Protein AF-A0A6J6DCF1-F1 (afdb_monomer_lite)

Secondary structure (DSSP, 8-state):
-HHHHHHHHT--SHHHHHHHHHHHHHHHTTTSPSSHHHHHHHHHHHHTHHHHHHHHHHTTGGG-HHHHHHHHHHHHHHHHT-HHHHHHHHHHHHHHHHHHHHT-GGGG-

Organism: NCBI:txid449393

InterPro domains:
  IPR008920 Transcription regulator FadR/GntR, C-terminal [G3DSA:1.20.120.530] (1-106)
  IPR008920 Transcription regulator FadR/GntR, C-terminal [SSF48008] (3-102)
  IPR011711 GntR, C-terminal [PF07729] (2-95)

Foldseek 3Di:
DVVLLVQLLVDPDLVSNLVSVVVLVLVLCVVDDDDDVSVVVVVCCVVCSVLVSVLCVVCVSNPNPVLSVLSVQLVVCVVVVNVVSNVVSVVVNVVVSVVVSVVVVVVVD

Radius of gyration: 13.88 Å; chains: 1; bounding box: 29×31×34 Å

pLDDT: mean 92.09, std 6.45, range [59.69, 98.31]

Structure (mmCIF, N/CA/C/O backbone):
data_AF-A0A6J6DCF1-F1
#
_entry.id   AF-A0A6J6DCF1-F1
#
loop_
_atom_site.group_PDB
_atom_site.id
_atom_site.type_symbol
_atom_site.label_atom_id
_atom_site.label_alt_id
_atom_site.label_comp_id
_atom_site.label_asym_id
_atom_site.label_entity_id
_atom_site.label_seq_id
_atom_site.pdbx_PDB_ins_code
_atom_site.Cartn_x
_atom_site.Cartn_y
_atom_site.Cartn_z
_atom_site.occupancy
_atom_site.B_iso_or_equiv
_atom_site.auth_seq_id
_atom_site.auth_comp_id
_atom_site.auth_asym_id
_atom_site.auth_atom_id
_atom_site.pdbx_PDB_model_num
ATOM 1 N N . MET A 1 1 ? -10.821 -5.641 5.334 1.00 91.06 1 MET A N 1
ATOM 2 C CA . MET A 1 1 ? -9.402 -5.599 4.906 1.00 91.06 1 MET A CA 1
ATOM 3 C C . MET A 1 1 ? -8.789 -6.981 4.658 1.00 91.06 1 MET A C 1
ATOM 5 O O . MET A 1 1 ? -8.113 -7.134 3.655 1.00 91.06 1 MET A O 1
ATOM 9 N N . THR A 1 2 ? -9.046 -8.017 5.469 1.00 96.12 2 THR A N 1
ATOM 10 C CA . THR A 1 2 ? -8.470 -9.366 5.237 1.00 96.12 2 THR A CA 1
ATOM 11 C C . THR A 1 2 ? -8.811 -9.979 3.878 1.00 96.12 2 THR A C 1
ATOM 13 O O . THR A 1 2 ? -7.934 -10.524 3.215 1.00 96.12 2 THR A O 1
ATOM 16 N N . ALA A 1 3 ? -10.072 -9.883 3.443 1.00 96.75 3 ALA A N 1
ATOM 17 C CA . ALA A 1 3 ? -10.464 -10.329 2.105 1.00 96.75 3 ALA A CA 1
ATOM 18 C C . ALA A 1 3 ? -9.734 -9.529 1.016 1.00 96.75 3 ALA A C 1
ATOM 20 O O . ALA A 1 3 ? -9.203 -10.117 0.087 1.00 96.75 3 ALA A O 1
ATOM 21 N N . LEU A 1 4 ? -9.619 -8.210 1.191 1.00 96.75 4 LEU A N 1
ATOM 22 C CA . LEU A 1 4 ? -8.951 -7.317 0.246 1.00 96.75 4 LEU A CA 1
ATOM 23 C C . LEU A 1 4 ? -7.479 -7.692 0.019 1.00 96.75 4 LEU A C 1
ATOM 25 O O . LEU A 1 4 ? -7.063 -7.798 -1.126 1.00 96.75 4 LEU A O 1
ATOM 29 N N . VAL A 1 5 ? -6.718 -7.986 1.081 1.00 96.31 5 VAL A N 1
ATOM 30 C CA . VAL A 1 5 ? -5.321 -8.452 0.952 1.00 96.31 5 VAL A CA 1
ATOM 31 C C . VAL A 1 5 ? -5.233 -9.752 0.144 1.00 96.31 5 VAL A C 1
ATOM 33 O O . VAL A 1 5 ? -4.367 -9.879 -0.714 1.00 96.31 5 VAL A O 1
ATOM 36 N N . LYS A 1 6 ? -6.168 -10.691 0.344 1.00 95.12 6 LYS A N 1
ATOM 37 C CA . LYS A 1 6 ? -6.228 -11.924 -0.462 1.00 95.12 6 LYS A CA 1
ATOM 38 C C . LYS A 1 6 ? -6.578 -11.657 -1.925 1.00 95.12 6 LYS A C 1
ATOM 40 O O . LYS A 1 6 ? -6.094 -12.373 -2.791 1.00 95.12 6 LYS A O 1
ATOM 45 N N . GLU A 1 7 ? -7.429 -10.677 -2.205 1.00 95.62 7 GLU A N 1
ATOM 46 C CA . GLU A 1 7 ? -7.780 -10.317 -3.581 1.00 95.62 7 GLU A CA 1
ATOM 47 C C . GLU A 1 7 ? -6.629 -9.594 -4.293 1.00 95.62 7 GLU A C 1
ATOM 49 O O . GLU A 1 7 ? -6.422 -9.830 -5.480 1.00 95.62 7 GLU A O 1
ATOM 54 N N . ILE A 1 8 ? -5.822 -8.799 -3.575 1.00 94.69 8 ILE A N 1
ATOM 55 C CA . ILE A 1 8 ? -4.582 -8.215 -4.118 1.00 94.69 8 ILE A CA 1
ATOM 56 C C . ILE A 1 8 ? -3.630 -9.321 -4.590 1.00 94.69 8 ILE A C 1
ATOM 58 O O . ILE A 1 8 ? -3.096 -9.232 -5.690 1.00 94.69 8 ILE A O 1
ATOM 62 N N . GLU A 1 9 ? -3.446 -10.377 -3.794 1.00 92.50 9 GLU A N 1
ATOM 63 C CA . GLU A 1 9 ? -2.566 -11.515 -4.127 1.00 92.50 9 GLU A CA 1
ATOM 64 C C . GLU A 1 9 ? -3.029 -12.317 -5.346 1.00 92.50 9 GLU A C 1
ATOM 66 O O . GLU A 1 9 ? -2.233 -12.994 -5.988 1.00 92.50 9 GLU A O 1
ATOM 71 N N . LYS A 1 10 ? -4.322 -12.257 -5.669 1.00 92.94 10 LYS A N 1
ATOM 72 C CA . LYS A 1 10 ? -4.902 -12.942 -6.829 1.00 92.94 10 LYS A CA 1
ATOM 73 C C . LYS A 1 10 ? -5.011 -12.043 -8.058 1.00 92.94 10 LYS A C 1
ATOM 75 O O . LYS A 1 10 ? -5.488 -12.506 -9.097 1.00 92.94 10 LYS A O 1
ATOM 80 N N . ALA A 1 11 ? -4.648 -10.765 -7.950 1.00 92.44 11 ALA A N 1
ATOM 81 C CA . ALA A 1 11 ? -4.774 -9.828 -9.052 1.00 92.44 11 ALA A CA 1
ATOM 82 C C . ALA A 1 11 ? -3.895 -10.281 -10.228 1.00 92.44 11 ALA A C 1
ATOM 84 O O . ALA A 1 11 ? -2.679 -10.405 -10.105 1.00 92.44 11 ALA A O 1
ATOM 85 N N . SER A 1 12 ? -4.525 -10.525 -11.377 1.00 89.31 12 SER A N 1
ATOM 86 C CA . SER A 1 12 ? -3.851 -11.018 -12.587 1.00 89.31 12 SER A CA 1
ATOM 87 C C . SER A 1 12 ? -3.508 -9.911 -13.584 1.00 89.31 12 SER A C 1
ATOM 89 O O . SER A 1 12 ? -2.744 -10.134 -14.521 1.00 89.31 12 SER A O 1
ATOM 91 N N . ASP A 1 13 ? -4.029 -8.703 -13.370 1.00 91.50 13 ASP A N 1
ATOM 92 C CA . ASP A 1 13 ? -3.754 -7.526 -14.181 1.00 91.50 13 ASP A CA 1
ATOM 93 C C . ASP A 1 13 ? -3.406 -6.311 -13.308 1.00 91.50 13 ASP A C 1
ATOM 95 O O . ASP A 1 13 ? -3.795 -6.198 -12.140 1.00 91.50 13 ASP A O 1
ATOM 99 N N . ILE A 1 14 ? -2.645 -5.391 -13.901 1.00 91.50 14 ILE A N 1
ATOM 100 C CA . ILE A 1 14 ? -2.087 -4.241 -13.191 1.00 91.50 14 ILE A CA 1
ATOM 101 C C . ILE A 1 14 ? -3.164 -3.249 -12.741 1.00 91.50 14 ILE A C 1
ATOM 103 O O . ILE A 1 14 ? -2.988 -2.596 -11.717 1.00 91.50 14 ILE A O 1
ATOM 107 N N . GLU A 1 15 ? -4.272 -3.112 -13.475 1.00 93.06 15 GLU A N 1
ATOM 108 C CA . GLU A 1 15 ? -5.330 -2.164 -13.114 1.00 93.06 15 GLU A CA 1
ATOM 109 C C . GLU A 1 15 ? -6.076 -2.649 -11.876 1.00 93.06 15 GLU A C 1
ATOM 111 O O . GLU A 1 15 ? -6.287 -1.882 -10.933 1.00 93.06 15 GLU A O 1
ATOM 116 N N . THR A 1 16 ? -6.412 -3.939 -11.847 1.00 94.50 16 THR A N 1
ATOM 117 C CA . THR A 1 16 ? -7.008 -4.589 -10.683 1.00 94.50 16 THR A CA 1
ATOM 118 C C . THR A 1 16 ? -6.085 -4.486 -9.478 1.00 94.50 16 THR A C 1
ATOM 120 O O . THR A 1 16 ? -6.541 -4.063 -8.415 1.00 94.50 16 THR A O 1
ATOM 123 N N . PHE A 1 17 ? -4.791 -4.785 -9.643 1.00 94.06 17 PHE A N 1
ATOM 124 C CA . PHE A 1 17 ? -3.805 -4.630 -8.573 1.00 94.06 17 PHE A CA 1
ATOM 125 C C . PHE A 1 17 ? -3.783 -3.194 -8.034 1.00 94.06 17 PHE A C 1
ATOM 127 O O . PHE A 1 17 ? -4.009 -2.993 -6.847 1.00 94.06 17 PHE A O 1
ATOM 134 N N . LEU A 1 18 ? -3.594 -2.186 -8.894 1.00 94.12 18 LEU A N 1
ATOM 135 C CA . LEU A 1 18 ? -3.491 -0.782 -8.475 1.00 94.12 18 LEU A CA 1
ATOM 136 C C . LEU A 1 18 ? -4.768 -0.261 -7.805 1.00 94.12 18 LEU A C 1
ATOM 138 O O . LEU A 1 18 ? -4.698 0.569 -6.896 1.00 94.12 18 LEU A O 1
ATOM 142 N N . ARG A 1 19 ? -5.942 -0.725 -8.247 1.00 95.44 19 ARG A N 1
ATOM 143 C CA . ARG A 1 19 ? -7.220 -0.365 -7.626 1.00 95.44 19 ARG A CA 1
ATOM 144 C C . ARG A 1 19 ? -7.335 -0.948 -6.218 1.00 95.44 19 ARG A C 1
ATOM 146 O O . ARG A 1 19 ? -7.696 -0.216 -5.299 1.00 95.44 19 ARG A O 1
ATOM 153 N N . LEU A 1 20 ? -7.047 -2.241 -6.059 1.00 96.19 20 LEU A N 1
ATOM 154 C CA . LEU A 1 20 ? -7.134 -2.933 -4.771 1.00 96.19 20 LEU A CA 1
ATOM 155 C C . LEU A 1 20 ? -6.056 -2.442 -3.791 1.00 96.19 20 LEU A C 1
ATOM 157 O O . LEU A 1 20 ? -6.343 -2.254 -2.613 1.00 96.19 20 LEU A O 1
ATOM 161 N N . ASP A 1 21 ? -4.850 -2.173 -4.290 1.00 94.69 21 ASP A N 1
ATOM 162 C CA . ASP A 1 21 ? -3.744 -1.552 -3.556 1.00 94.69 21 ASP A CA 1
ATOM 163 C C . ASP A 1 21 ? -4.159 -0.190 -2.981 1.00 94.69 21 ASP A C 1
ATOM 165 O O . ASP A 1 21 ? -4.100 0.036 -1.771 1.00 94.69 21 ASP A O 1
ATOM 169 N N . ARG A 1 22 ? -4.717 0.687 -3.826 1.00 94.62 22 ARG A N 1
ATOM 170 C CA . ARG A 1 22 ? -5.276 1.974 -3.389 1.00 94.62 22 ARG A CA 1
ATOM 171 C C . ARG A 1 22 ? -6.340 1.814 -2.313 1.00 94.62 22 ARG A C 1
ATOM 173 O O . ARG A 1 22 ? -6.328 2.553 -1.331 1.00 94.62 22 ARG A O 1
ATOM 180 N N . GLU A 1 23 ? -7.273 0.890 -2.509 1.00 95.69 23 GLU A N 1
ATOM 181 C CA . GLU A 1 23 ? -8.333 0.624 -1.539 1.00 95.69 23 GLU A CA 1
ATOM 182 C C . GLU A 1 23 ? -7.750 0.176 -0.191 1.00 95.69 23 GLU A C 1
ATOM 184 O O . GLU A 1 23 ? -8.168 0.671 0.855 1.00 95.69 23 GLU A O 1
ATOM 189 N N . PHE A 1 24 ? -6.736 -0.692 -0.209 1.00 96.62 24 PHE A N 1
ATOM 190 C CA . PHE A 1 24 ? -6.074 -1.181 0.997 1.00 96.62 24 PHE A CA 1
ATOM 191 C C . PHE A 1 24 ? -5.405 -0.050 1.776 1.00 96.62 24 PHE A C 1
ATOM 193 O O . PHE A 1 24 ? -5.644 0.084 2.978 1.00 96.62 24 PHE A O 1
ATOM 200 N N . HIS A 1 25 ? -4.632 0.797 1.096 1.00 95.25 25 HIS A N 1
ATOM 201 C CA . HIS A 1 25 ? -3.947 1.908 1.746 1.00 95.25 25 HIS A CA 1
ATOM 202 C C . HIS A 1 25 ? -4.919 2.948 2.308 1.00 95.25 25 HIS A C 1
ATOM 204 O O . HIS A 1 25 ? -4.753 3.365 3.451 1.00 95.25 25 HIS A O 1
ATOM 210 N N . LEU A 1 26 ? -5.970 3.327 1.577 1.00 92.25 26 LEU A N 1
ATOM 211 C CA . LEU A 1 26 ? -6.958 4.276 2.105 1.00 92.25 26 LEU A CA 1
ATOM 212 C C . LEU A 1 26 ? -7.724 3.706 3.304 1.00 92.25 26 LEU A C 1
ATOM 214 O O . LEU A 1 26 ? -7.910 4.407 4.295 1.00 92.25 26 LEU A O 1
ATOM 218 N N . LEU A 1 27 ? -8.098 2.423 3.264 1.00 93.69 27 LEU A N 1
ATOM 219 C CA . LEU A 1 27 ? -8.731 1.761 4.407 1.00 93.69 27 LEU A CA 1
ATOM 220 C C . LEU A 1 27 ? -7.801 1.670 5.622 1.00 93.69 27 LEU A C 1
ATOM 222 O O . LEU A 1 27 ? -8.279 1.783 6.747 1.00 93.69 27 LEU A O 1
ATOM 226 N N . SER A 1 28 ? -6.488 1.518 5.414 1.00 92.94 28 SER A N 1
ATOM 227 C CA . SER A 1 28 ? -5.509 1.522 6.511 1.00 92.94 28 SER A CA 1
ATOM 228 C C . SER A 1 28 ? -5.460 2.858 7.269 1.00 92.94 28 SER A C 1
ATOM 230 O O . SER A 1 28 ? -5.099 2.879 8.443 1.00 92.94 28 SER A O 1
ATOM 232 N N . TYR A 1 29 ? -5.905 3.951 6.637 1.00 89.00 29 TYR A N 1
ATOM 233 C CA . TYR A 1 29 ? -5.998 5.287 7.234 1.00 89.00 29 TYR A CA 1
ATOM 234 C C . TYR A 1 29 ? -7.412 5.669 7.689 1.00 89.00 29 TYR A C 1
ATOM 236 O O . TYR A 1 29 ? -7.590 6.731 8.280 1.00 89.00 29 TYR A O 1
ATOM 244 N N . ALA A 1 30 ? -8.423 4.822 7.463 1.00 86.75 30 ALA A N 1
ATOM 245 C CA . ALA A 1 30 ? -9.829 5.164 7.705 1.00 86.75 30 ALA A CA 1
ATOM 246 C C . ALA A 1 30 ? -10.184 5.397 9.188 1.00 86.75 30 ALA A C 1
ATOM 248 O O . ALA A 1 30 ? -11.271 5.880 9.489 1.00 86.75 30 ALA A O 1
ATOM 249 N N . GLY A 1 31 ? -9.286 5.059 10.122 1.00 85.75 31 GLY A N 1
ATOM 250 C CA . GLY A 1 31 ? -9.440 5.388 11.544 1.00 85.75 31 GLY A CA 1
ATOM 251 C C . GLY A 1 31 ? -9.154 6.857 11.887 1.00 85.75 31 GLY A C 1
ATOM 252 O O . GLY A 1 31 ? -9.443 7.286 13.002 1.00 85.75 31 GLY A O 1
ATOM 253 N N . VAL A 1 32 ? -8.582 7.628 10.958 1.00 83.75 32 VAL A N 1
ATOM 254 C CA . VAL A 1 32 ? -8.336 9.066 11.126 1.00 83.75 32 VAL A CA 1
ATOM 255 C C . VAL A 1 32 ? -9.648 9.825 10.917 1.00 83.75 32 VAL A C 1
ATOM 257 O O . VAL A 1 32 ? -10.377 9.553 9.967 1.00 83.75 32 VAL A O 1
ATOM 260 N N . GLN A 1 33 ? -9.956 10.784 11.797 1.00 79.75 33 GLN A N 1
ATOM 261 C CA . GLN A 1 33 ? -1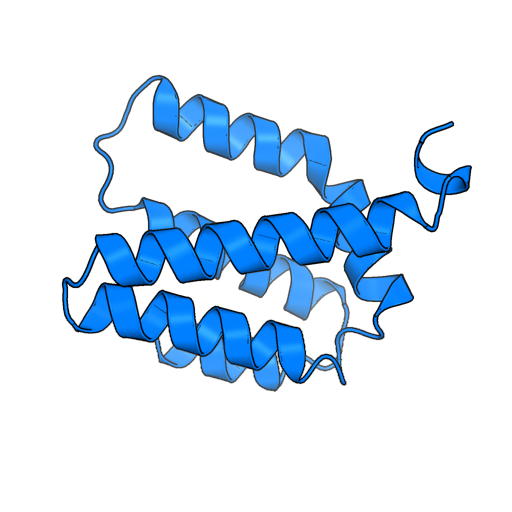1.119 11.660 11.615 1.00 79.75 33 GLN A CA 1
ATOM 262 C C . GLN A 1 33 ? -11.005 12.450 10.307 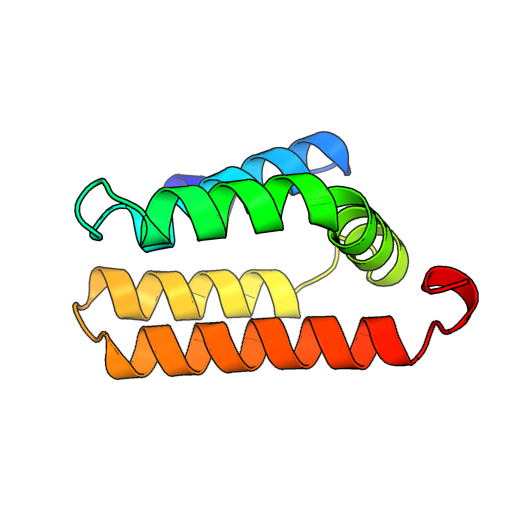1.00 79.75 33 GLN A C 1
ATOM 264 O O . GLN A 1 33 ? -9.913 12.881 9.932 1.00 79.75 33 GLN A O 1
ATOM 269 N N . GLU A 1 34 ? -12.141 12.672 9.643 1.00 83.50 34 GLU A N 1
ATOM 270 C CA . GLU A 1 34 ? -12.205 13.527 8.458 1.00 83.50 34 GLU A CA 1
ATOM 271 C C . GLU A 1 34 ? -11.589 14.903 8.748 1.00 83.50 34 GLU A C 1
ATOM 273 O O . GLU A 1 34 ? -11.864 15.530 9.775 1.00 83.50 34 GLU A O 1
ATOM 278 N N . GLY A 1 35 ? -10.732 15.374 7.843 1.00 88.25 35 GLY A N 1
ATOM 279 C CA . GLY A 1 35 ? -10.120 16.688 7.956 1.00 88.25 35 GLY A CA 1
ATOM 280 C C . GLY A 1 35 ? -8.929 16.881 7.026 1.00 88.25 35 GLY A C 1
ATOM 281 O O . GLY A 1 35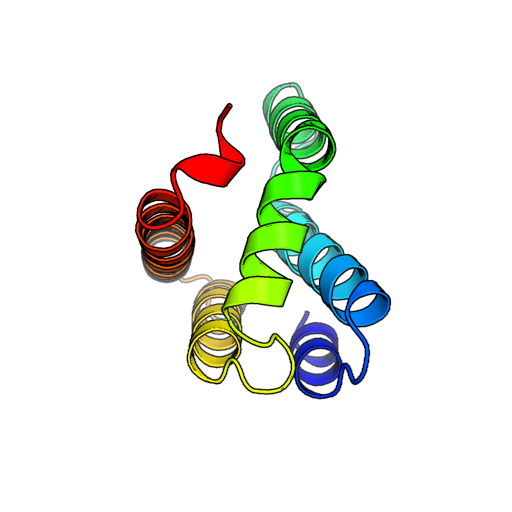 ? -8.646 16.081 6.138 1.00 88.25 35 GLY A O 1
ATOM 282 N N . MET A 1 36 ? -8.182 17.958 7.266 1.00 91.06 36 MET A N 1
ATOM 283 C CA . MET A 1 36 ? -7.086 18.390 6.391 1.00 91.06 36 MET A CA 1
ATOM 284 C C . MET A 1 36 ? -6.050 17.288 6.108 1.00 91.06 36 MET A C 1
ATOM 286 O O . MET A 1 36 ? -5.520 17.214 5.000 1.00 91.06 36 MET A O 1
ATOM 290 N N . LEU A 1 37 ? -5.755 16.429 7.090 1.00 88.56 37 LEU A N 1
ATOM 291 C CA . LEU A 1 37 ? -4.773 15.357 6.928 1.00 88.56 37 LEU A CA 1
ATOM 292 C C . LEU A 1 37 ? -5.266 14.258 5.976 1.00 88.56 37 LEU A C 1
ATOM 294 O O . LEU A 1 37 ? -4.510 13.859 5.090 1.00 88.56 37 LEU A O 1
ATOM 298 N N . SER A 1 38 ? -6.514 13.797 6.118 1.00 88.50 38 SER A N 1
ATOM 299 C CA . SER A 1 38 ? -7.078 12.765 5.237 1.00 88.50 38 SER A CA 1
ATOM 300 C C . SER A 1 38 ? -7.181 13.277 3.797 1.00 88.50 38 SER A C 1
ATOM 302 O O . SER A 1 38 ? -6.737 12.602 2.868 1.00 88.50 38 SER A O 1
ATOM 304 N N . GLU A 1 39 ? -7.617 14.527 3.614 1.00 91.25 39 GLU A N 1
ATOM 305 C CA . GLU A 1 39 ? -7.639 15.186 2.302 1.00 91.25 39 GLU A CA 1
ATOM 306 C C . GLU A 1 39 ? -6.246 15.285 1.668 1.00 91.25 39 GLU A C 1
ATOM 308 O O . GLU A 1 39 ? -6.078 15.112 0.457 1.00 91.25 39 GLU A O 1
ATOM 313 N N . PHE A 1 40 ? -5.224 15.588 2.472 1.00 92.06 40 PHE A N 1
ATOM 314 C CA . PHE A 1 40 ? -3.855 15.706 1.986 1.00 92.06 40 PHE A CA 1
ATOM 315 C C . PHE A 1 40 ? -3.289 14.351 1.549 1.00 92.06 40 PHE A C 1
ATOM 317 O O . PHE A 1 40 ? -2.684 14.264 0.477 1.00 92.06 40 PHE A O 1
ATOM 324 N N . VAL A 1 41 ? -3.535 13.293 2.328 1.00 90.00 41 VAL A N 1
ATOM 325 C CA . VAL A 1 41 ? -3.151 11.916 1.982 1.00 90.00 41 VAL A CA 1
ATOM 326 C C . VAL A 1 41 ? -3.802 11.490 0.669 1.00 90.00 41 VAL A C 1
ATOM 328 O O . VAL A 1 41 ? -3.103 11.027 -0.234 1.00 90.00 41 VAL A O 1
ATOM 331 N N . GLU A 1 42 ? -5.109 11.703 0.513 1.00 91.25 42 GLU A N 1
ATOM 332 C CA . GLU A 1 42 ? -5.822 11.375 -0.724 1.00 91.25 42 GLU A CA 1
ATOM 333 C C . GLU A 1 42 ? -5.298 12.160 -1.928 1.00 91.25 42 GLU A C 1
ATOM 335 O O . GLU A 1 42 ? -5.084 11.597 -3.007 1.00 91.25 42 GLU A O 1
ATOM 340 N N . ARG A 1 43 ? 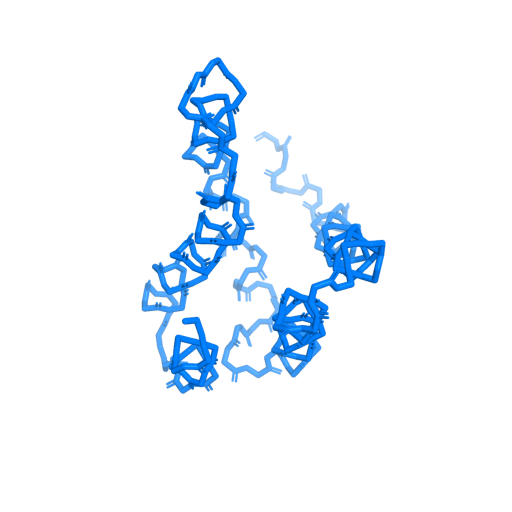-5.039 13.460 -1.752 1.00 93.94 43 ARG A N 1
ATOM 341 C CA . ARG A 1 43 ? -4.483 14.308 -2.809 1.00 93.94 43 ARG A CA 1
ATOM 342 C C . ARG A 1 43 ? -3.118 13.805 -3.257 1.00 93.94 43 ARG A C 1
ATOM 344 O O . ARG A 1 43 ? -2.917 13.635 -4.458 1.00 93.94 43 ARG A O 1
ATOM 351 N N . ILE A 1 44 ? -2.204 13.542 -2.319 1.00 92.00 44 ILE A N 1
ATOM 352 C CA . ILE A 1 44 ? -0.882 12.986 -2.635 1.00 92.00 44 ILE A CA 1
ATOM 353 C C . ILE A 1 44 ? -1.037 11.638 -3.320 1.00 92.00 44 ILE A C 1
ATOM 355 O O . ILE A 1 44 ? -0.352 11.379 -4.309 1.00 92.00 44 ILE A O 1
ATOM 359 N N . TRP A 1 45 ? -1.935 10.781 -2.835 1.00 91.62 45 TRP A N 1
ATOM 360 C CA . TRP A 1 45 ? -2.185 9.487 -3.452 1.00 91.62 45 TRP A CA 1
ATOM 361 C C . TRP A 1 45 ? -2.533 9.638 -4.935 1.00 91.62 45 TRP A C 1
ATOM 363 O O . TRP A 1 45 ? -1.895 9.023 -5.793 1.00 91.62 45 TRP A O 1
ATOM 373 N N . ASN A 1 46 ? -3.492 10.509 -5.240 1.00 91.00 46 ASN A N 1
ATOM 374 C CA . ASN A 1 46 ? -3.970 10.724 -6.600 1.00 91.00 46 ASN A CA 1
ATOM 375 C C . ASN A 1 46 ? -2.888 11.360 -7.495 1.00 91.00 46 ASN A C 1
ATOM 377 O O . ASN A 1 46 ? -2.655 10.880 -8.604 1.00 91.00 46 ASN A O 1
ATOM 381 N N . THR A 1 47 ? -2.168 12.383 -7.023 1.00 94.62 47 THR A N 1
ATOM 382 C CA . THR A 1 47 ? -1.143 13.065 -7.839 1.00 94.62 47 THR A CA 1
ATOM 383 C C . THR A 1 47 ? 0.095 12.205 -8.091 1.00 94.62 47 THR A C 1
ATOM 385 O O . THR A 1 47 ? 0.765 12.380 -9.106 1.00 94.62 47 THR A O 1
ATOM 388 N N . THR A 1 48 ? 0.382 11.231 -7.221 1.00 92.38 48 THR A N 1
ATOM 389 C CA . THR A 1 48 ? 1.555 10.341 -7.325 1.00 92.38 48 THR A CA 1
ATOM 390 C C . THR A 1 48 ? 1.241 8.951 -7.892 1.00 92.38 48 THR A C 1
ATOM 392 O O . THR A 1 48 ? 2.120 8.090 -7.933 1.00 92.38 48 THR A O 1
ATOM 395 N N . GLN A 1 49 ? 0.012 8.691 -8.364 1.00 92.38 49 GLN A N 1
ATOM 396 C CA . GLN A 1 49 ? -0.409 7.368 -8.863 1.00 92.38 49 GLN A CA 1
ATOM 397 C C . GLN A 1 49 ? 0.504 6.804 -9.967 1.00 92.38 49 GLN A C 1
ATOM 399 O O . GLN A 1 49 ? 0.742 5.596 -10.022 1.00 92.38 49 GLN A O 1
ATOM 404 N N . HIS A 1 50 ? 1.037 7.659 -10.839 1.00 92.31 50 HIS A N 1
ATOM 405 C CA .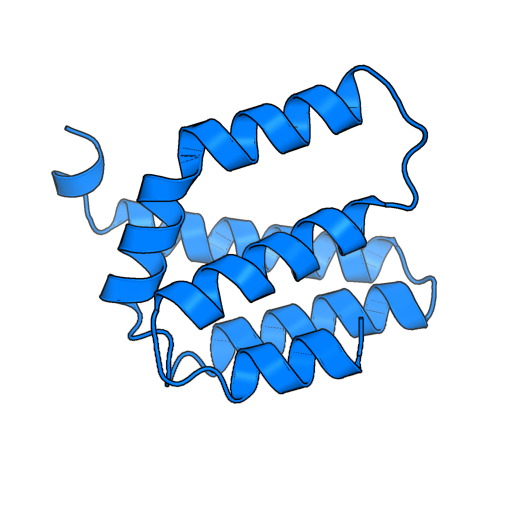 HIS A 1 50 ? 1.912 7.244 -11.935 1.00 92.31 50 HIS A CA 1
ATOM 406 C C . HIS A 1 50 ? 3.206 6.568 -11.442 1.00 92.31 50 HIS A C 1
ATOM 408 O O . HIS A 1 50 ? 3.647 5.600 -12.062 1.00 92.31 50 HIS A O 1
ATOM 414 N N . TYR A 1 51 ? 3.752 6.974 -10.288 1.00 93.62 51 TYR A N 1
ATOM 415 C CA . TYR A 1 51 ? 4.903 6.304 -9.671 1.00 93.62 51 TYR A CA 1
ATOM 416 C C . TYR A 1 51 ? 4.555 4.911 -9.139 1.00 93.62 51 TYR A C 1
ATOM 418 O O . TYR A 1 51 ? 5.332 3.979 -9.330 1.00 93.62 51 TYR A O 1
ATOM 426 N N . ARG A 1 52 ? 3.365 4.725 -8.546 1.00 93.56 52 ARG 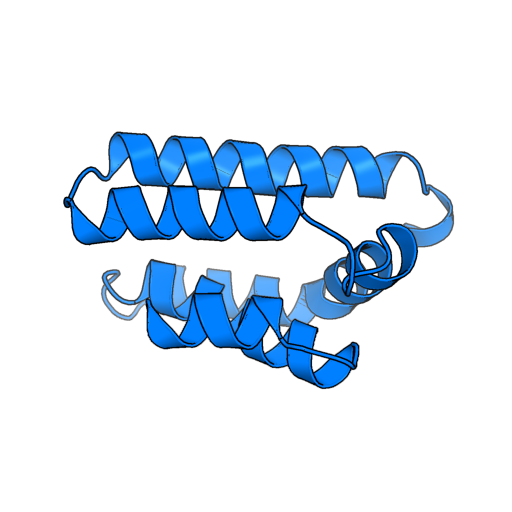A N 1
ATOM 427 C CA . ARG A 1 52 ? 2.894 3.391 -8.115 1.00 93.56 52 ARG A CA 1
ATOM 428 C C . ARG A 1 52 ? 2.721 2.454 -9.303 1.00 93.56 52 ARG A C 1
ATOM 430 O O . ARG A 1 52 ? 3.138 1.302 -9.255 1.00 93.56 52 ARG A O 1
ATOM 437 N N . ARG A 1 53 ? 2.178 2.969 -10.411 1.00 93.88 53 ARG A N 1
ATOM 438 C CA . ARG A 1 53 ? 2.084 2.223 -11.672 1.00 93.88 53 ARG A CA 1
ATOM 439 C C . ARG A 1 53 ? 3.463 1.834 -12.207 1.00 93.88 53 ARG A C 1
ATOM 441 O O . ARG A 1 53 ? 3.632 0.699 -12.641 1.00 93.88 53 ARG A O 1
ATOM 448 N N . ALA A 1 54 ? 4.431 2.749 -12.199 1.00 93.12 54 ALA A N 1
ATOM 449 C CA . ALA A 1 54 ? 5.801 2.446 -12.608 1.00 93.12 54 ALA A CA 1
ATOM 450 C C . ALA A 1 54 ? 6.434 1.373 -11.707 1.00 93.12 54 ALA A C 1
ATOM 452 O O . ALA A 1 54 ? 6.949 0.382 -12.220 1.00 93.12 54 ALA A O 1
ATOM 453 N N . PHE A 1 55 ? 6.302 1.505 -10.384 1.00 92.06 55 PHE A N 1
ATOM 454 C CA . PHE A 1 55 ? 6.787 0.518 -9.418 1.00 92.06 55 PHE A CA 1
ATOM 455 C C . PHE A 1 55 ? 6.184 -0.875 -9.655 1.00 92.06 55 PHE A C 1
ATOM 457 O O . PHE A 1 55 ? 6.924 -1.857 -9.721 1.00 92.06 55 PHE A O 1
ATOM 464 N N . ALA A 1 56 ? 4.863 -0.957 -9.849 1.00 91.62 56 ALA A N 1
ATOM 465 C CA . ALA A 1 56 ? 4.153 -2.204 -10.132 1.00 91.62 56 ALA A CA 1
ATOM 466 C C . ALA A 1 56 ? 4.626 -2.873 -11.437 1.00 91.62 56 ALA A C 1
ATOM 468 O O . ALA A 1 56 ? 4.707 -4.099 -11.509 1.00 91.62 56 ALA A O 1
ATOM 469 N N . LYS A 1 57 ? 4.974 -2.078 -12.460 1.00 90.62 57 LYS A N 1
ATOM 470 C CA . LYS A 1 57 ? 5.565 -2.584 -13.711 1.00 90.62 57 LYS A CA 1
ATOM 471 C C . LYS A 1 57 ? 6.982 -3.120 -13.502 1.00 90.62 57 LYS A C 1
ATOM 473 O O . LYS A 1 57 ? 7.274 -4.212 -13.972 1.00 90.62 57 LYS A O 1
ATOM 478 N N . ILE A 1 58 ? 7.835 -2.375 -12.797 1.00 88.56 58 ILE A N 1
ATOM 479 C CA . ILE A 1 58 ? 9.232 -2.757 -12.523 1.00 88.56 58 ILE A CA 1
ATOM 480 C C . ILE A 1 58 ? 9.302 -4.064 -11.728 1.00 88.56 58 ILE A C 1
ATOM 482 O O . ILE A 1 58 ? 10.076 -4.953 -12.062 1.00 88.56 58 ILE A O 1
ATOM 486 N N . ASN A 1 59 ? 8.465 -4.196 -10.699 1.00 82.44 59 ASN A N 1
ATOM 487 C CA . ASN A 1 59 ? 8.507 -5.328 -9.770 1.00 82.44 59 ASN A CA 1
ATOM 488 C C . ASN A 1 59 ? 7.665 -6.524 -10.217 1.00 82.44 59 ASN A C 1
ATOM 490 O O . ASN A 1 59 ? 7.511 -7.462 -9.440 1.00 82.44 59 ASN A O 1
ATOM 494 N N . ASN A 1 60 ? 7.107 -6.482 -11.433 1.00 81.75 60 ASN A N 1
ATOM 495 C CA . ASN A 1 60 ? 6.189 -7.489 -11.951 1.00 81.75 60 ASN A CA 1
ATOM 496 C C . ASN A 1 60 ? 5.123 -7.869 -10.905 1.00 81.75 60 ASN A C 1
ATOM 498 O O . ASN A 1 60 ? 5.168 -8.959 -10.343 1.00 81.75 60 ASN A O 1
ATOM 502 N N . PHE A 1 61 ? 4.205 -6.935 -10.619 1.00 70.88 61 PHE A N 1
ATOM 503 C CA . PHE A 1 61 ? 3.219 -6.971 -9.521 1.00 70.88 61 PHE A CA 1
ATOM 504 C C . PHE A 1 61 ? 2.607 -8.350 -9.207 1.00 70.88 61 PHE A C 1
ATOM 506 O O . PHE A 1 61 ? 2.431 -8.662 -8.035 1.00 70.88 61 PHE A O 1
ATOM 513 N N . ALA A 1 62 ? 2.341 -9.181 -10.221 1.00 59.69 62 ALA A N 1
ATOM 514 C CA . ALA A 1 62 ? 1.785 -10.528 -10.074 1.00 59.69 62 ALA A CA 1
ATOM 515 C C . ALA A 1 62 ? 2.685 -11.503 -9.282 1.00 59.69 62 ALA A C 1
ATOM 517 O O . ALA A 1 62 ? 2.194 -12.493 -8.753 1.00 59.69 62 ALA A O 1
ATOM 518 N N . ASN A 1 63 ? 3.989 -11.222 -9.184 1.00 61.16 63 ASN A N 1
ATOM 519 C CA . ASN A 1 63 ? 4.989 -12.050 -8.503 1.00 61.16 63 ASN A CA 1
ATOM 520 C C . ASN A 1 63 ? 5.671 -11.316 -7.335 1.00 61.16 63 ASN A C 1
ATOM 522 O O . ASN A 1 63 ? 6.716 -11.758 -6.854 1.00 61.16 63 ASN A O 1
ATOM 526 N N . SER A 1 64 ? 5.136 -10.177 -6.881 1.00 78.88 64 SER A N 1
ATOM 527 C CA . SER A 1 64 ? 5.778 -9.390 -5.824 1.00 78.88 64 SER A CA 1
ATOM 528 C C . SER A 1 64 ? 5.455 -9.952 -4.433 1.00 78.88 64 SER A C 1
ATOM 530 O O . SER A 1 64 ? 4.768 -9.315 -3.632 1.00 78.88 64 SER A O 1
ATOM 532 N N . GLU A 1 65 ? 5.983 -11.144 -4.125 1.00 87.06 65 GLU A N 1
ATOM 533 C CA . GLU A 1 65 ? 5.813 -11.814 -2.823 1.00 87.06 65 GLU A CA 1
ATOM 534 C C . GLU A 1 65 ? 6.121 -10.873 -1.652 1.00 87.06 65 GLU A C 1
ATOM 536 O O . GLU A 1 65 ? 5.386 -10.832 -0.665 1.00 87.06 65 GLU A O 1
ATOM 541 N N . VAL A 1 66 ? 7.160 -10.045 -1.789 1.00 91.88 66 VAL A N 1
ATOM 542 C CA . VAL A 1 66 ? 7.579 -9.117 -0.735 1.00 91.88 66 VAL A CA 1
ATOM 543 C C . VAL A 1 66 ? 6.569 -7.979 -0.520 1.00 91.88 66 VAL A C 1
ATOM 545 O O . VAL A 1 66 ? 6.403 -7.528 0.610 1.00 91.88 66 VAL A O 1
ATOM 548 N N . THR A 1 67 ? 5.867 -7.511 -1.559 1.00 92.81 67 THR A N 1
ATOM 549 C CA . THR A 1 67 ? 4.785 -6.513 -1.403 1.00 92.81 67 THR A CA 1
ATOM 550 C C . THR A 1 67 ? 3.588 -7.136 -0.691 1.00 92.81 67 THR A C 1
ATOM 552 O O . THR A 1 67 ? 3.041 -6.556 0.245 1.00 92.81 67 THR A O 1
ATOM 555 N N . HIS A 1 68 ? 3.216 -8.359 -1.071 1.00 93.44 68 HIS A N 1
ATOM 556 C CA . HIS A 1 68 ? 2.121 -9.083 -0.428 1.00 93.44 68 HIS A CA 1
ATOM 557 C C . HIS A 1 68 ? 2.404 -9.375 1.053 1.00 93.44 68 HIS A C 1
ATOM 559 O O . HIS A 1 68 ? 1.532 -9.193 1.905 1.00 93.44 68 HIS A O 1
ATOM 565 N N . MET A 1 69 ? 3.638 -9.767 1.385 1.00 95.75 69 MET A N 1
ATOM 566 C CA . MET A 1 69 ? 4.065 -9.958 2.772 1.00 95.75 69 MET A CA 1
ATOM 567 C C . MET A 1 69 ? 3.993 -8.668 3.590 1.00 95.75 69 MET A C 1
ATOM 569 O O . MET A 1 69 ? 3.515 -8.697 4.721 1.00 95.75 69 MET A O 1
ATOM 573 N N . GLU A 1 70 ? 4.407 -7.530 3.035 1.00 96.56 70 GLU A N 1
ATOM 574 C CA . GLU A 1 70 ? 4.275 -6.241 3.722 1.00 96.56 70 GLU A CA 1
ATOM 575 C C . GLU A 1 70 ? 2.815 -5.862 3.969 1.00 96.56 70 GLU A C 1
ATOM 577 O O . GLU A 1 70 ? 2.478 -5.458 5.079 1.00 96.56 70 GLU A O 1
ATOM 582 N N . HIS A 1 71 ? 1.924 -6.058 2.991 1.00 97.25 71 HIS A N 1
ATOM 583 C CA . HIS A 1 71 ? 0.490 -5.812 3.188 1.00 97.25 71 HIS A CA 1
ATOM 584 C C . HIS A 1 71 ? -0.085 -6.692 4.302 1.00 97.25 71 HIS A C 1
ATOM 586 O O . HIS A 1 71 ? -0.896 -6.227 5.105 1.00 97.25 71 HIS A O 1
ATOM 592 N N . LYS A 1 72 ? 0.363 -7.952 4.390 1.00 97.44 72 LYS A N 1
ATOM 593 C CA . LYS A 1 72 ? 0.006 -8.856 5.490 1.00 97.44 72 LYS A CA 1
ATOM 594 C C . LYS A 1 72 ? 0.515 -8.345 6.840 1.00 97.44 72 LYS A C 1
ATOM 596 O O . LYS A 1 72 ? -0.260 -8.377 7.788 1.00 97.44 72 LYS A O 1
ATOM 601 N N . LEU A 1 73 ? 1.756 -7.858 6.929 1.00 98.19 73 LEU A N 1
ATOM 602 C CA . LEU A 1 73 ? 2.326 -7.313 8.170 1.00 98.19 73 LEU A CA 1
ATOM 603 C C . LEU A 1 73 ? 1.583 -6.058 8.645 1.00 98.19 73 LEU A C 1
ATOM 605 O O . LEU A 1 73 ? 1.204 -5.990 9.811 1.00 98.19 73 LEU A O 1
ATOM 609 N N . ILE A 1 74 ? 1.299 -5.124 7.732 1.00 98.31 74 ILE A N 1
ATOM 610 C CA . ILE A 1 74 ? 0.508 -3.917 8.018 1.00 98.31 74 ILE A CA 1
ATOM 611 C C . ILE A 1 74 ? -0.885 -4.305 8.531 1.00 98.31 74 ILE A C 1
ATOM 613 O O . ILE A 1 74 ? -1.332 -3.821 9.571 1.00 98.31 74 ILE A O 1
ATOM 617 N N . LEU A 1 75 ? -1.579 -5.201 7.817 1.00 98.00 75 LEU A N 1
ATOM 618 C CA . LEU A 1 75 ? -2.908 -5.671 8.213 1.00 98.00 75 LEU A CA 1
ATOM 619 C C . LEU A 1 75 ? -2.885 -6.324 9.597 1.00 98.00 75 LEU A C 1
ATOM 621 O O . LEU A 1 75 ? -3.794 -6.121 10.394 1.00 98.00 75 LEU A O 1
ATOM 625 N N . ASP A 1 76 ? -1.877 -7.138 9.862 1.00 98.31 76 ASP A N 1
ATOM 626 C CA . ASP A 1 76 ? -1.733 -7.865 11.110 1.00 98.31 76 ASP A CA 1
ATOM 627 C C . ASP A 1 76 ? -1.529 -6.925 12.315 1.00 98.31 76 ASP A C 1
ATOM 629 O O . ASP A 1 76 ? -2.201 -7.111 13.331 1.00 98.31 76 ASP A O 1
ATOM 633 N N . GLY A 1 77 ? -0.729 -5.861 12.178 1.00 97.94 77 GLY A N 1
ATOM 634 C CA . GLY A 1 77 ? -0.626 -4.811 13.200 1.00 97.94 77 GLY A CA 1
ATOM 635 C C . GLY A 1 77 ? -1.970 -4.124 13.463 1.00 97.94 77 GLY A C 1
ATOM 636 O O . GLY A 1 77 ? -2.401 -4.009 14.612 1.00 97.94 77 GLY A O 1
ATOM 637 N N . ILE A 1 78 ? -2.701 -3.772 12.396 1.00 96.38 78 ILE A N 1
ATOM 638 C CA . ILE A 1 78 ? -4.041 -3.166 12.491 1.00 96.38 78 ILE A CA 1
ATOM 639 C C . ILE A 1 78 ? -5.029 -4.098 13.207 1.00 96.38 78 ILE A C 1
ATOM 641 O O . ILE A 1 78 ? -5.733 -3.666 14.119 1.00 96.38 78 ILE A O 1
ATOM 645 N N . LEU A 1 79 ? -5.089 -5.379 12.826 1.00 96.81 79 LEU A N 1
ATOM 646 C CA . LEU A 1 79 ? -6.023 -6.350 13.412 1.00 96.81 79 LEU A CA 1
ATOM 647 C C . LEU A 1 79 ? -5.757 -6.601 14.900 1.00 96.81 79 LEU A C 1
ATOM 649 O O . LEU A 1 79 ? -6.692 -6.900 15.641 1.00 96.81 79 LEU A O 1
ATOM 653 N N . ARG A 1 80 ? -4.500 -6.481 15.335 1.00 97.31 80 ARG A N 1
ATOM 654 C CA . ARG A 1 80 ? -4.104 -6.617 16.742 1.00 97.31 80 ARG A CA 1
ATOM 655 C C . ARG A 1 80 ? -4.242 -5.326 17.550 1.00 97.31 80 ARG A C 1
ATOM 657 O O . ARG A 1 80 ? -4.060 -5.367 18.763 1.00 97.31 80 ARG A O 1
ATOM 664 N N . GLY A 1 81 ? -4.552 -4.199 16.905 1.00 96.12 81 GLY A N 1
ATOM 665 C CA . GLY A 1 81 ? -4.512 -2.880 17.540 1.00 96.12 81 GLY A CA 1
ATOM 666 C C . GLY A 1 81 ? -3.095 -2.438 17.931 1.00 96.12 81 GLY A C 1
ATOM 667 O O . GLY A 1 81 ? -2.937 -1.575 18.791 1.00 96.12 81 GLY A O 1
ATOM 668 N N . ASP A 1 82 ? -2.067 -3.036 17.325 1.00 97.81 82 ASP A N 1
ATOM 669 C CA . ASP A 1 82 ? -0.657 -2.725 17.554 1.00 97.81 82 ASP A CA 1
ATOM 670 C C . ASP A 1 82 ? -0.207 -1.650 16.556 1.00 97.81 82 ASP A C 1
ATOM 672 O O . ASP A 1 82 ? 0.404 -1.930 15.520 1.00 97.81 82 ASP A O 1
ATOM 676 N N . SER A 1 83 ? -0.579 -0.400 16.846 1.00 95.38 83 SER A N 1
ATOM 677 C CA . SER A 1 83 ? -0.257 0.742 15.984 1.00 95.38 83 SER A CA 1
ATOM 678 C C . SER A 1 83 ? 1.250 0.918 15.745 1.00 95.38 83 SER A C 1
ATOM 680 O O . SER A 1 83 ? 1.613 1.140 14.591 1.00 95.38 83 SER A O 1
ATOM 682 N N . PRO A 1 84 ? 2.143 0.782 16.752 1.00 98.06 84 PRO A N 1
ATOM 683 C CA . PRO A 1 84 ? 3.586 0.868 16.519 1.00 98.06 84 PRO A CA 1
ATOM 684 C C . PRO A 1 84 ? 4.110 -0.172 15.523 1.00 98.06 84 PRO A C 1
ATOM 686 O O . PRO A 1 84 ? 4.928 0.166 14.668 1.00 98.06 84 PRO A O 1
ATOM 689 N N . GLN A 1 85 ? 3.637 -1.423 15.588 1.00 98.19 85 GLN A N 1
ATOM 690 C CA . GLN A 1 85 ? 4.004 -2.435 14.592 1.00 98.19 85 GLN A CA 1
ATOM 691 C C . GLN A 1 85 ? 3.511 -2.030 13.200 1.00 98.19 85 GLN A C 1
ATOM 693 O O . GLN A 1 85 ? 4.292 -2.059 12.245 1.00 98.19 85 GLN A O 1
ATOM 698 N N . ALA A 1 86 ? 2.238 -1.629 13.092 1.00 97.38 86 ALA A N 1
ATOM 699 C CA . ALA A 1 86 ? 1.631 -1.289 11.807 1.00 97.38 86 ALA A CA 1
ATOM 700 C C . ALA A 1 86 ? 2.358 -0.111 11.138 1.00 97.38 86 ALA A C 1
ATOM 702 O O . ALA A 1 86 ? 2.593 -0.131 9.929 1.00 97.38 86 ALA A O 1
ATOM 703 N N . GLU A 1 87 ? 2.759 0.884 11.934 1.00 96.38 87 GLU A N 1
ATOM 704 C CA . GLU A 1 87 ? 3.556 2.029 11.496 1.00 96.38 87 GLU A CA 1
ATOM 705 C C . GLU A 1 87 ? 4.929 1.595 10.972 1.00 96.38 87 GLU A C 1
ATOM 707 O O . GLU A 1 87 ? 5.299 1.968 9.860 1.00 96.38 87 GLU A O 1
ATOM 712 N N . GLN A 1 88 ? 5.651 0.745 11.707 1.00 98.31 88 GLN A N 1
ATOM 713 C CA . GLN A 1 88 ? 6.957 0.237 11.271 1.00 98.31 88 GLN A CA 1
ATOM 714 C C . GLN A 1 88 ? 6.861 -0.567 9.969 1.00 98.31 88 GLN A C 1
ATOM 716 O O . GLN A 1 88 ? 7.695 -0.408 9.073 1.00 98.31 88 GLN A O 1
ATOM 721 N N . ALA A 1 89 ? 5.838 -1.416 9.838 1.00 98.25 89 ALA A N 1
ATOM 722 C CA . ALA A 1 89 ? 5.600 -2.187 8.623 1.00 98.25 89 ALA A CA 1
ATOM 723 C C . ALA A 1 89 ? 5.294 -1.270 7.425 1.00 98.25 89 ALA A C 1
ATOM 725 O O . ALA A 1 89 ? 5.835 -1.470 6.333 1.00 98.25 89 ALA A O 1
ATOM 726 N N . LEU A 1 90 ? 4.474 -0.236 7.634 1.00 97.00 90 LEU A N 1
ATOM 727 C CA . LEU A 1 90 ? 4.137 0.751 6.610 1.00 97.00 90 LEU A CA 1
ATOM 728 C C . LEU A 1 90 ? 5.351 1.599 6.204 1.00 97.00 90 LEU A C 1
ATOM 730 O O . LEU A 1 90 ? 5.584 1.809 5.012 1.00 97.00 90 LEU A O 1
ATOM 734 N N . GLU A 1 91 ? 6.148 2.064 7.165 1.00 97.62 91 GLU A N 1
ATOM 735 C CA . GLU A 1 91 ? 7.357 2.843 6.895 1.00 97.62 91 GLU A CA 1
ATOM 736 C C . GLU A 1 91 ? 8.363 2.025 6.076 1.00 97.62 91 GLU A C 1
ATOM 738 O O . GLU A 1 91 ? 8.884 2.507 5.064 1.00 97.62 91 GLU A O 1
ATOM 743 N N . ALA A 1 92 ? 8.597 0.768 6.464 1.00 97.44 92 ALA A N 1
ATOM 744 C CA . ALA A 1 92 ? 9.480 -0.139 5.739 1.00 97.44 92 ALA A CA 1
ATOM 745 C C . ALA A 1 92 ? 9.005 -0.361 4.291 1.00 97.44 92 ALA A C 1
ATOM 747 O O . ALA A 1 92 ? 9.810 -0.244 3.360 1.00 97.44 92 ALA A O 1
ATOM 748 N N . HIS A 1 93 ? 7.702 -0.584 4.097 1.00 96.31 93 HIS A N 1
ATOM 749 C CA . HIS A 1 93 ? 7.070 -0.726 2.784 1.00 96.31 93 HIS A CA 1
ATOM 750 C C . HIS A 1 93 ? 7.270 0.514 1.896 1.00 96.31 93 HIS A C 1
ATOM 752 O O . HIS A 1 93 ? 7.728 0.413 0.749 1.00 96.31 93 HIS A O 1
ATOM 758 N N . ILE A 1 94 ? 6.990 1.708 2.433 1.00 94.88 94 ILE A N 1
ATOM 759 C CA . ILE A 1 94 ? 7.177 2.980 1.719 1.00 94.88 94 ILE A CA 1
ATOM 760 C C . ILE A 1 94 ? 8.655 3.176 1.371 1.00 94.88 94 ILE A C 1
ATOM 762 O O . ILE A 1 94 ? 8.992 3.545 0.240 1.00 94.88 94 ILE A O 1
ATOM 766 N N . ARG A 1 95 ? 9.557 2.907 2.322 1.00 96.00 95 ARG A N 1
ATOM 767 C CA . ARG A 1 95 ? 11.000 3.052 2.127 1.00 96.00 95 ARG A CA 1
ATOM 768 C C . ARG A 1 95 ? 11.507 2.132 1.025 1.00 96.00 95 ARG A C 1
ATOM 770 O O . ARG A 1 95 ? 12.245 2.607 0.163 1.00 96.00 95 ARG A O 1
ATOM 777 N N . ARG A 1 96 ? 11.121 0.852 1.018 1.00 94.06 96 ARG A N 1
ATOM 778 C CA . ARG A 1 96 ? 11.535 -0.094 -0.029 1.00 94.06 96 ARG A CA 1
ATOM 779 C C . ARG A 1 96 ? 11.045 0.363 -1.397 1.00 94.06 96 ARG A C 1
ATOM 781 O O . ARG A 1 96 ? 11.849 0.474 -2.316 1.00 94.06 96 ARG A O 1
ATOM 788 N N . THR A 1 97 ? 9.763 0.714 -1.500 1.00 93.44 97 THR A N 1
ATOM 789 C CA . THR A 1 97 ? 9.157 1.224 -2.738 1.00 93.44 97 THR A CA 1
ATOM 790 C C . THR A 1 97 ? 9.915 2.438 -3.276 1.00 93.44 97 THR A C 1
ATOM 792 O O . THR A 1 97 ? 10.251 2.499 -4.460 1.00 93.44 97 THR A O 1
ATOM 795 N N . ARG A 1 98 ? 10.261 3.385 -2.396 1.00 92.88 98 ARG A N 1
ATOM 796 C CA . ARG A 1 98 ? 11.057 4.568 -2.744 1.00 92.88 98 ARG A CA 1
ATOM 797 C C . ARG A 1 98 ? 12.473 4.210 -3.200 1.00 92.88 98 ARG A C 1
ATOM 799 O O . ARG A 1 98 ? 12.941 4.804 -4.168 1.00 92.88 98 ARG A O 1
ATOM 806 N N . VAL A 1 99 ? 13.160 3.297 -2.510 1.00 93.56 99 VAL A N 1
ATOM 807 C CA . VAL A 1 99 ? 14.520 2.863 -2.879 1.00 93.56 99 VAL A CA 1
ATOM 808 C C . VAL A 1 99 ? 14.504 2.237 -4.269 1.00 93.56 99 VAL A C 1
ATOM 810 O O . VAL A 1 99 ? 15.241 2.708 -5.130 1.00 93.56 99 VAL A O 1
ATOM 813 N N . THR A 1 100 ? 13.599 1.291 -4.525 1.00 91.81 100 THR A N 1
ATOM 814 C CA . THR A 1 100 ? 13.454 0.674 -5.849 1.00 91.81 100 THR A CA 1
ATOM 815 C C . THR A 1 100 ? 13.154 1.717 -6.921 1.00 91.81 100 THR A C 1
ATOM 817 O O . THR A 1 100 ? 13.819 1.749 -7.945 1.00 91.81 100 THR A O 1
ATOM 820 N N . LEU A 1 101 ? 12.214 2.640 -6.688 1.00 92.19 101 LEU A N 1
ATOM 821 C CA . LEU A 1 101 ? 11.944 3.710 -7.655 1.00 92.19 101 LEU A CA 1
ATOM 822 C C . LEU A 1 101 ? 13.173 4.595 -7.906 1.00 92.19 101 LEU A C 1
ATOM 824 O O . LEU A 1 101 ? 13.404 4.995 -9.041 1.00 92.19 101 LEU A O 1
ATOM 828 N N . SER A 1 102 ? 13.982 4.886 -6.883 1.00 93.12 102 SER A N 1
ATOM 829 C CA . SER A 1 102 ? 15.169 5.744 -7.015 1.00 93.12 102 SER A CA 1
ATOM 830 C C . SER A 1 102 ? 16.289 5.152 -7.879 1.00 93.12 102 SER A C 1
ATOM 832 O O . SER A 1 102 ? 17.123 5.901 -8.392 1.00 93.12 102 SER A O 1
ATOM 834 N N . GLU A 1 103 ? 16.285 3.833 -8.083 1.00 93.06 103 GLU A N 1
ATOM 835 C CA . GLU A 1 103 ? 17.183 3.142 -9.016 1.00 93.06 103 GLU A CA 1
ATOM 836 C C . GLU A 1 103 ? 16.820 3.445 -10.485 1.00 93.06 103 GLU A C 1
ATOM 838 O O . GLU A 1 103 ? 17.675 3.355 -11.365 1.00 93.06 103 GLU A O 1
ATOM 843 N N . HIS A 1 104 ? 15.593 3.919 -10.736 1.00 92.19 104 HIS A N 1
ATOM 844 C CA . HIS A 1 104 ? 15.026 4.239 -12.047 1.00 92.19 104 HIS A CA 1
ATOM 845 C C . HIS A 1 104 ? 14.911 5.754 -12.271 1.00 92.19 104 HIS A C 1
ATOM 847 O O . HIS A 1 104 ? 13.826 6.344 -12.283 1.00 92.19 104 HIS A O 1
ATOM 853 N N . LYS A 1 105 ? 16.058 6.423 -12.441 1.00 90.50 105 LYS A N 1
ATOM 854 C CA . LYS A 1 105 ? 16.142 7.894 -12.574 1.00 90.50 105 LYS A CA 1
ATOM 855 C C . LYS A 1 105 ? 15.346 8.461 -13.752 1.00 90.50 105 LYS A C 1
ATOM 857 O O . LYS A 1 105 ? 14.960 9.627 -13.723 1.00 90.50 105 LYS A O 1
ATOM 862 N N . GLU A 1 106 ? 15.127 7.669 -14.794 1.00 92.31 106 GLU A N 1
ATOM 863 C CA . GLU A 1 106 ? 14.319 8.016 -15.961 1.00 92.31 106 GLU A CA 1
ATOM 864 C C . GLU A 1 106 ? 12.859 8.337 -15.620 1.00 92.31 106 GLU A C 1
ATOM 866 O O . GLU A 1 106 ? 12.219 9.057 -16.380 1.00 92.31 106 GLU A O 1
ATOM 871 N N . LEU A 1 107 ? 12.350 7.863 -14.477 1.00 88.69 107 LEU A N 1
ATOM 872 C CA . LEU A 1 107 ? 10.980 8.115 -14.028 1.00 88.69 107 LEU A CA 1
ATOM 873 C C . LEU A 1 107 ? 10.762 9.521 -13.452 1.00 88.69 107 LEU A C 1
ATOM 875 O O . LEU A 1 107 ? 9.614 9.920 -13.284 1.00 88.69 107 LEU A O 1
ATOM 879 N N . PHE A 1 108 ? 11.833 10.254 -13.128 1.00 86.75 108 PHE A N 1
ATOM 880 C CA . PHE A 1 108 ? 11.777 11.557 -12.444 1.00 86.75 108 PHE A CA 1
ATOM 881 C C . PHE A 1 108 ? 12.199 12.736 -13.332 1.00 86.75 108 PHE A C 1
ATOM 883 O O . PHE A 1 108 ? 12.626 13.771 -12.816 1.00 86.75 108 PHE A O 1
ATOM 890 N N . ARG A 1 109 ? 12.164 12.558 -14.654 1.00 76.94 109 ARG A N 1
ATOM 891 C CA . ARG A 1 109 ? 12.535 13.591 -15.628 1.00 76.94 109 ARG A CA 1
ATOM 892 C C . ARG A 1 109 ? 11.339 14.407 -16.088 1.00 76.94 109 ARG A C 1
ATOM 894 O O . ARG A 1 109 ? 10.243 13.820 -16.206 1.00 76.94 109 ARG A O 1
#

Sequence (109 aa):
MTALVKEIEKASDIETFLRLDREFHLLSYAGVQEGMLSEFVERIWNTTQHYRRAFAKINNFANSEVTHMEHKLILDGILRGDSPQAEQALEAHIRRTRVTLSEHKELFR